Protein AF-A0A970LF51-F1 (afdb_monomer)

Mean predicted aligned error: 4.46 Å

Solvent-accessible surface area (backbone atoms only — not comparable to full-atom values): 4208 Å² total; per-residue (Å²): 117,74,62,69,39,42,76,58,22,74,79,36,57,80,38,90,52,39,88,78,56,71,62,63,60,50,66,52,2,28,75,72,68,78,30,60,66,51,74,38,64,72,60,51,54,55,49,49,52,51,51,52,52,52,53,50,51,52,52,49,56,51,48,54,53,52,54,55,67,69,75,111

Structure (mmCIF, N/CA/C/O backbone):
data_AF-A0A970LF51-F1
#
_entry.id   AF-A0A970LF51-F1
#
loop_
_atom_site.group_PDB
_atom_site.id
_atom_site.type_symbol
_atom_site.label_atom_id
_atom_site.label_alt_id
_atom_site.label_comp_id
_atom_site.label_asym_id
_atom_site.label_entity_id
_atom_site.label_seq_id
_atom_site.pdbx_PDB_ins_code
_atom_site.Cartn_x
_atom_site.Cartn_y
_atom_site.Cartn_z
_atom_site.occupancy
_atom_site.B_iso_or_equiv
_atom_site.auth_seq_id
_atom_site.auth_comp_id
_atom_site.auth_asym_id
_atom_site.auth_atom_id
_atom_site.pdbx_PDB_model_num
ATOM 1 N N . PHE A 1 1 ? -0.928 9.792 -20.088 1.00 66.62 1 PHE A N 1
ATOM 2 C CA . PHE A 1 1 ? -1.293 9.726 -18.654 1.00 66.62 1 PHE A CA 1
ATOM 3 C C . PHE A 1 1 ? -2.333 8.658 -18.309 1.00 66.62 1 PHE A C 1
ATOM 5 O O . PHE A 1 1 ? -2.259 8.126 -17.212 1.00 66.62 1 PHE A O 1
ATOM 12 N N . SER A 1 2 ? -3.256 8.279 -19.205 1.00 82.31 2 SER A N 1
ATOM 13 C CA . SER A 1 2 ? -4.300 7.274 -18.912 1.00 82.31 2 SER A CA 1
ATOM 14 C C . SER A 1 2 ? -3.784 5.895 -18.470 1.00 82.31 2 SER A C 1
ATOM 16 O O . SER A 1 2 ? -4.469 5.214 -17.722 1.00 82.31 2 SER A O 1
ATOM 18 N N . ARG A 1 3 ? -2.574 5.491 -18.877 1.00 82.31 3 ARG A N 1
ATOM 19 C CA . ARG A 1 3 ? -1.958 4.201 -18.505 1.00 82.31 3 ARG A CA 1
ATOM 20 C C . ARG A 1 3 ? -1.507 4.103 -17.041 1.00 82.31 3 ARG A C 1
ATOM 22 O O . ARG A 1 3 ? -1.267 3.009 -16.552 1.00 82.31 3 ARG A O 1
ATOM 29 N N . LEU A 1 4 ? -1.413 5.234 -16.336 1.00 84.56 4 LEU A N 1
ATOM 30 C CA . LEU A 1 4 ? -1.030 5.278 -14.917 1.00 84.56 4 LEU A CA 1
ATOM 31 C C . LEU A 1 4 ? -2.224 5.188 -13.965 1.00 84.56 4 LEU A C 1
ATOM 33 O O . LEU A 1 4 ? -2.040 5.031 -12.758 1.00 84.56 4 LEU A O 1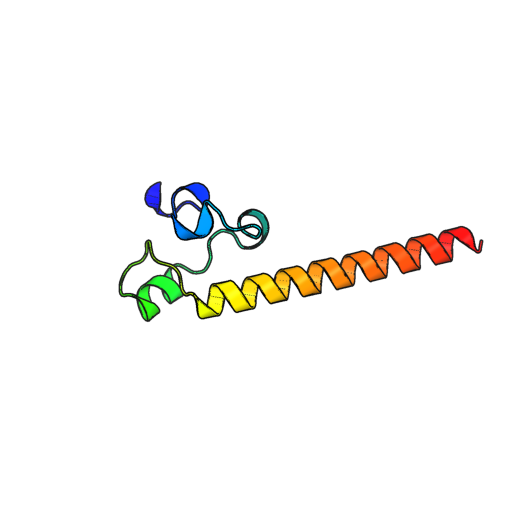
ATOM 37 N N . LEU A 1 5 ? -3.434 5.317 -14.501 1.00 89.12 5 LEU A N 1
ATOM 38 C CA . LEU A 1 5 ? -4.662 5.222 -13.735 1.00 89.12 5 LEU A CA 1
ATOM 39 C C . LEU A 1 5 ? -4.831 3.795 -13.184 1.00 89.12 5 LEU A C 1
ATOM 41 O O . LEU A 1 5 ? -4.430 2.811 -13.807 1.00 89.12 5 LEU A O 1
ATOM 45 N N . VAL A 1 6 ? -5.437 3.689 -11.998 1.00 91.75 6 VAL A N 1
ATOM 46 C CA . VAL A 1 6 ? -5.572 2.426 -11.252 1.00 91.75 6 VAL A CA 1
ATOM 47 C C . VAL A 1 6 ? -6.171 1.282 -12.087 1.00 91.75 6 VAL A C 1
ATOM 49 O O . VAL A 1 6 ? -5.561 0.216 -12.106 1.00 91.75 6 VAL A O 1
ATOM 52 N N . PRO A 1 7 ? -7.303 1.441 -12.805 1.00 88.94 7 PRO A N 1
ATOM 53 C CA . PRO A 1 7 ? -7.877 0.322 -13.553 1.00 88.94 7 PRO A CA 1
ATOM 54 C C . PRO A 1 7 ? -7.056 -0.095 -14.786 1.00 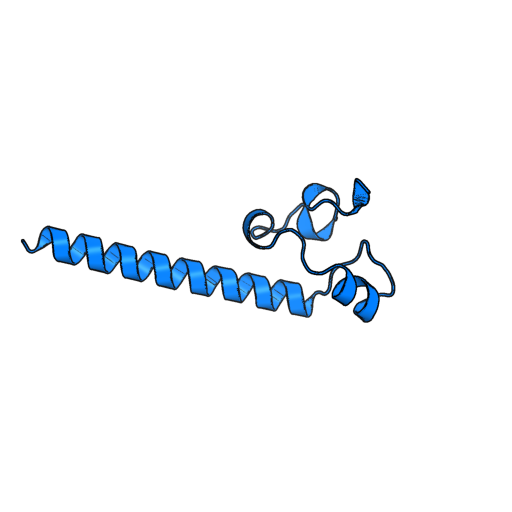88.94 7 PRO A C 1
ATOM 56 O O . PRO A 1 7 ? -7.260 -1.189 -15.301 1.00 88.94 7 PRO A O 1
ATOM 59 N N . GLN A 1 8 ? -6.132 0.744 -15.257 1.00 90.56 8 GLN A N 1
ATOM 60 C CA . GLN A 1 8 ? -5.292 0.484 -16.428 1.00 90.56 8 GLN A CA 1
ATOM 61 C C . GLN A 1 8 ? -4.003 -0.264 -16.072 1.00 90.56 8 GLN A C 1
ATOM 63 O O . GLN A 1 8 ? -3.382 -0.846 -16.960 1.00 90.56 8 GLN A O 1
ATOM 68 N N . LYS A 1 9 ? -3.614 -0.299 -14.791 1.00 88.56 9 LYS A N 1
ATOM 69 C CA . LYS A 1 9 ? -2.493 -1.118 -14.321 1.00 88.56 9 LYS A CA 1
ATOM 70 C C . LYS A 1 9 ? -2.935 -2.585 -14.191 1.00 88.56 9 LYS A C 1
ATOM 72 O O . LYS A 1 9 ? -3.824 -2.857 -13.379 1.00 88.56 9 LYS A O 1
ATOM 77 N N . PRO A 1 10 ? -2.301 -3.549 -14.890 1.00 88.81 10 PRO A N 1
ATOM 78 C CA . PRO A 1 10 ? -2.724 -4.954 -14.868 1.00 88.81 10 PRO A CA 1
ATOM 79 C C . PRO A 1 10 ? -2.815 -5.552 -13.457 1.00 88.81 10 PRO A C 1
ATOM 81 O O . PRO A 1 10 ? -3.812 -6.182 -13.119 1.00 88.81 10 PRO A O 1
ATOM 84 N N . ALA A 1 11 ? -1.825 -5.273 -12.602 1.00 89.12 11 ALA A N 1
ATOM 85 C CA . ALA A 1 11 ? -1.803 -5.741 -11.214 1.00 89.12 11 ALA A CA 1
ATOM 86 C C . ALA A 1 11 ? -2.908 -5.115 -10.338 1.00 89.12 11 ALA A C 1
ATOM 88 O O . ALA A 1 11 ? -3.337 -5.701 -9.347 1.00 89.12 11 ALA A O 1
ATOM 89 N N . CYS A 1 12 ? -3.389 -3.919 -10.684 1.00 93.62 12 CYS A N 1
ATOM 90 C CA . CYS A 1 12 ? -4.436 -3.228 -9.933 1.00 93.62 12 CYS A CA 1
ATOM 91 C C . CYS A 1 12 ? -5.847 -3.570 -10.433 1.00 93.62 12 CYS A C 1
ATOM 93 O O . CYS A 1 12 ? -6.801 -3.458 -9.661 1.00 93.62 12 CYS A O 1
ATOM 95 N N . ALA A 1 13 ? -5.991 -4.009 -11.687 1.00 91.06 13 ALA A N 1
ATOM 96 C CA . AL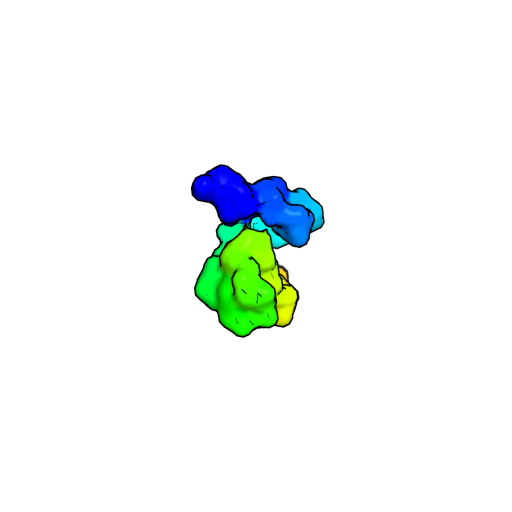A A 1 13 ? -7.279 -4.338 -12.293 1.00 91.06 13 ALA A CA 1
ATOM 97 C C . ALA A 1 13 ? -8.033 -5.427 -11.509 1.00 91.06 13 ALA A C 1
ATOM 99 O O . ALA A 1 13 ? -9.241 -5.307 -11.311 1.00 91.06 13 ALA A O 1
ATOM 100 N N . THR A 1 14 ? -7.324 -6.435 -10.995 1.00 91.00 14 THR A N 1
ATOM 101 C CA . THR A 1 14 ? -7.885 -7.550 -10.207 1.00 91.00 1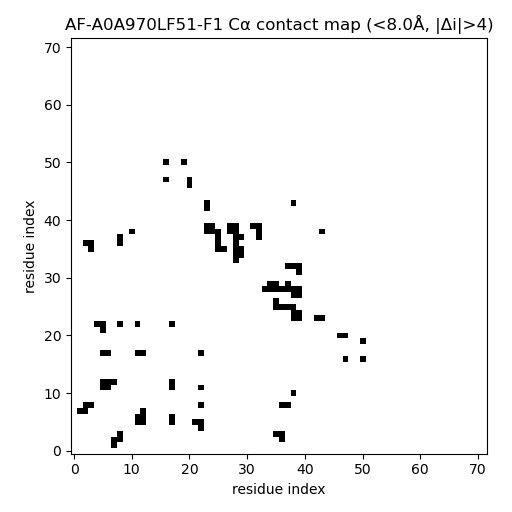4 THR A CA 1
ATOM 102 C C . THR A 1 14 ? -7.663 -7.415 -8.695 1.00 91.00 14 THR A C 1
ATOM 104 O O . THR A 1 14 ? -8.086 -8.277 -7.928 1.00 91.00 14 THR A O 1
ATOM 107 N N . CYS A 1 15 ? -7.031 -6.332 -8.231 1.00 95.44 15 CYS A N 1
ATOM 108 C CA . CYS A 1 15 ? -6.712 -6.140 -6.817 1.00 95.44 15 CYS A CA 1
ATOM 109 C C . CYS A 1 15 ? -7.941 -5.705 -6.005 1.00 95.44 15 CYS A C 1
ATOM 111 O O . CYS A 1 15 ? -8.572 -4.689 -6.306 1.00 95.44 15 CYS A O 1
ATOM 113 N N . TRP A 1 16 ? -8.231 -6.419 -4.912 1.00 96.25 16 TRP A N 1
ATOM 114 C CA . TRP A 1 16 ? -9.346 -6.094 -4.013 1.00 96.25 16 TRP A CA 1
ATOM 115 C C . TRP A 1 16 ? -9.189 -4.718 -3.347 1.00 96.25 16 TRP A C 1
ATOM 117 O O . TRP A 1 16 ? -10.170 -4.016 -3.112 1.00 96.25 16 TRP A O 1
ATOM 127 N N . ALA A 1 17 ? -7.949 -4.293 -3.088 1.00 96.62 17 ALA A N 1
ATOM 128 C CA . ALA A 1 17 ? -7.650 -3.040 -2.402 1.00 96.62 17 ALA A CA 1
ATOM 129 C C . ALA A 1 17 ? -7.565 -1.825 -3.343 1.00 96.62 17 ALA A C 1
ATOM 131 O O . ALA A 1 17 ? -7.229 -0.732 -2.889 1.00 96.62 17 ALA A O 1
ATOM 132 N N . ARG A 1 18 ? -7.854 -1.975 -4.646 1.00 94.19 18 ARG A N 1
ATOM 133 C CA . ARG A 1 18 ? -7.625 -0.930 -5.667 1.00 94.19 18 ARG A CA 1
ATOM 134 C C . ARG A 1 18 ? -8.291 0.416 -5.351 1.00 94.19 18 ARG A C 1
ATOM 136 O O . ARG A 1 18 ? -7.707 1.460 -5.621 1.00 94.19 18 ARG A O 1
ATOM 143 N N . ASN A 1 19 ? -9.466 0.387 -4.721 1.00 93.56 19 ASN A N 1
ATOM 144 C CA . ASN A 1 19 ? -10.211 1.590 -4.330 1.00 93.56 19 ASN A CA 1
ATOM 145 C C . ASN A 1 19 ? -9.761 2.174 -2.979 1.00 93.56 19 ASN A C 1
ATOM 147 O O . ASN A 1 19 ? -10.142 3.289 -2.647 1.00 93.56 19 ASN A O 1
ATOM 151 N N . TYR A 1 20 ? -8.952 1.440 -2.211 1.00 96.00 20 TYR A N 1
ATOM 152 C CA . TYR A 1 20 ? -8.387 1.896 -0.939 1.00 96.00 20 TYR A CA 1
ATOM 153 C C . TYR A 1 20 ? -6.949 2.407 -1.082 1.00 96.00 20 TYR A C 1
ATOM 155 O O . TYR A 1 20 ? -6.524 3.270 -0.320 1.00 96.00 20 TYR A O 1
ATOM 163 N N . CYS A 1 21 ? -6.173 1.862 -2.025 1.00 94.69 21 CYS A N 1
ATOM 164 C CA . CYS A 1 21 ? -4.738 2.137 -2.143 1.00 94.69 21 CYS A CA 1
ATOM 165 C C . CYS A 1 21 ? -4.352 3.122 -3.258 1.00 94.69 21 CYS A C 1
ATOM 167 O O . CYS A 1 21 ? -3.175 3.468 -3.372 1.00 94.69 21 CYS A O 1
ATOM 169 N N . SER A 1 22 ? -5.302 3.536 -4.102 1.00 90.69 22 SER A N 1
ATOM 170 C CA . SER A 1 22 ? -5.103 4.510 -5.190 1.00 90.69 22 SER A CA 1
ATOM 171 C C . SER A 1 22 ? -4.014 4.146 -6.217 1.00 90.69 22 SER A C 1
ATOM 173 O O . SER A 1 22 ? -3.506 5.018 -6.916 1.00 90.69 22 SER A O 1
ATOM 175 N N . GLY A 1 23 ? -3.646 2.864 -6.344 1.00 92.12 23 GLY A N 1
ATOM 176 C CA . GLY A 1 23 ? -2.690 2.388 -7.359 1.00 92.12 23 GLY A CA 1
ATOM 177 C C . GLY A 1 23 ? -1.202 2.554 -7.018 1.00 92.12 23 GLY A C 1
ATOM 178 O O . GLY A 1 23 ? -0.352 2.338 -7.891 1.00 92.12 23 GLY A O 1
ATOM 179 N N . GLY A 1 24 ? -0.884 2.889 -5.763 1.00 92.69 24 GLY A N 1
ATOM 180 C CA . GLY A 1 24 ? 0.480 2.901 -5.226 1.00 92.69 24 GLY A CA 1
ATOM 181 C C . GLY A 1 24 ? 1.340 4.103 -5.637 1.00 92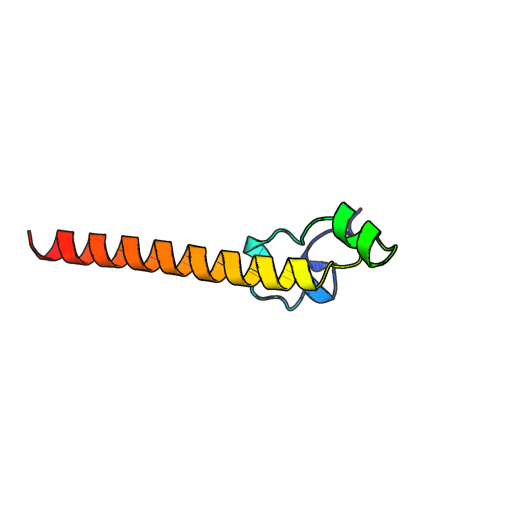.69 24 GLY A C 1
ATOM 182 O O . GLY A 1 24 ? 0.877 5.064 -6.244 1.00 92.69 24 GLY A O 1
ATOM 183 N N . CYS A 1 25 ? 2.625 4.052 -5.276 1.00 93.50 25 CYS A N 1
ATOM 184 C CA . CYS A 1 25 ? 3.587 5.128 -5.519 1.00 93.50 25 CYS A CA 1
ATOM 185 C C . CYS A 1 25 ? 4.351 4.916 -6.837 1.00 93.50 25 CYS A C 1
ATOM 187 O O . CYS A 1 25 ? 5.053 3.916 -6.996 1.00 93.50 25 CYS A O 1
ATOM 189 N N . ALA A 1 26 ? 4.267 5.888 -7.749 1.00 92.12 26 ALA A N 1
ATOM 190 C CA . ALA A 1 26 ? 4.985 5.871 -9.026 1.00 92.12 26 ALA A CA 1
ATOM 191 C C . ALA A 1 26 ? 6.517 5.898 -8.856 1.00 92.12 26 ALA A C 1
ATOM 193 O O . ALA A 1 26 ? 7.227 5.214 -9.590 1.00 92.12 26 ALA A O 1
ATOM 194 N N . ALA A 1 27 ? 7.030 6.626 -7.856 1.00 94.31 27 ALA A N 1
ATOM 195 C CA . ALA A 1 27 ? 8.465 6.673 -7.574 1.00 94.31 27 ALA A CA 1
ATOM 196 C C . ALA A 1 27 ? 9.002 5.307 -7.118 1.00 94.31 27 ALA A C 1
ATOM 198 O O . ALA A 1 27 ? 10.036 4.865 -7.608 1.00 94.31 27 ALA A O 1
ATOM 199 N N . ASN A 1 28 ? 8.267 4.597 -6.254 1.00 94.12 28 ASN A N 1
ATOM 200 C CA . ASN A 1 28 ? 8.655 3.249 -5.825 1.00 94.12 28 ASN A CA 1
ATOM 201 C C . ASN A 1 28 ? 8.584 2.240 -6.978 1.00 94.12 28 ASN A C 1
ATOM 203 O O . ASN A 1 28 ? 9.449 1.376 -7.075 1.00 94.12 28 ASN A O 1
ATOM 207 N N . ALA A 1 29 ? 7.592 2.358 -7.868 1.00 92.69 29 ALA A N 1
ATOM 208 C CA . ALA A 1 29 ? 7.513 1.525 -9.068 1.00 92.69 29 ALA A CA 1
ATOM 209 C C . ALA A 1 29 ? 8.737 1.723 -9.979 1.00 92.69 29 ALA A C 1
ATOM 211 O O . ALA A 1 29 ? 9.367 0.745 -10.388 1.00 92.69 29 ALA A O 1
ATOM 212 N N . TRP A 1 30 ? 9.129 2.980 -10.217 1.00 94.06 30 TRP A N 1
ATOM 213 C CA . TRP A 1 30 ? 10.337 3.312 -10.972 1.00 94.06 30 TRP A CA 1
ATOM 214 C C . TRP A 1 30 ? 11.603 2.789 -10.291 1.00 94.06 30 TRP A C 1
ATOM 216 O O . TRP A 1 30 ? 12.429 2.153 -10.932 1.00 94.06 30 TRP A O 1
ATOM 226 N N . HIS A 1 31 ? 11.742 2.998 -8.982 1.00 94.38 31 HIS A N 1
ATOM 227 C CA . HIS A 1 31 ? 12.938 2.592 -8.245 1.00 94.38 31 HIS A CA 1
ATOM 228 C C . HIS A 1 31 ? 13.095 1.065 -8.147 1.00 94.38 31 HIS A C 1
ATOM 230 O O . HIS A 1 31 ? 14.215 0.568 -8.074 1.00 94.38 31 HIS A O 1
ATOM 236 N N . ALA A 1 32 ? 11.987 0.318 -8.136 1.00 91.88 32 ALA A N 1
ATOM 237 C CA . ALA A 1 32 ? 12.006 -1.140 -8.052 1.00 91.88 32 ALA A CA 1
ATOM 238 C C . ALA A 1 32 ? 12.147 -1.830 -9.419 1.00 91.88 32 ALA A C 1
ATOM 240 O O . ALA A 1 32 ? 12.769 -2.885 -9.499 1.00 91.88 32 ALA A O 1
ATOM 241 N N . SER A 1 33 ? 11.553 -1.272 -10.479 1.00 89.12 33 SER A N 1
ATOM 242 C CA . SER A 1 33 ? 11.422 -1.956 -11.779 1.00 89.12 33 SER A CA 1
ATOM 243 C C . SER A 1 33 ? 11.946 -1.172 -12.985 1.00 89.12 33 SER A C 1
ATOM 245 O O . SER A 1 33 ? 11.937 -1.694 -14.096 1.00 89.12 33 SER A O 1
ATOM 247 N N . GLY A 1 34 ? 12.353 0.090 -12.811 1.00 91.75 34 GLY A N 1
ATOM 248 C CA . GLY A 1 34 ? 12.677 0.997 -13.919 1.00 91.75 34 GLY A CA 1
ATOM 249 C C . GLY A 1 34 ? 11.469 1.361 -14.789 1.00 91.75 34 GLY A C 1
ATOM 250 O O . GLY A 1 34 ? 11.634 1.948 -15.854 1.00 91.75 34 GLY A O 1
ATOM 251 N N . ASN A 1 35 ? 10.252 1.003 -14.364 1.00 89.62 35 ASN A N 1
ATOM 252 C CA . ASN A 1 35 ? 9.018 1.248 -15.094 1.00 89.62 35 ASN A CA 1
ATOM 253 C C . ASN A 1 35 ? 7.994 1.954 -14.197 1.00 89.62 35 ASN A C 1
ATOM 255 O O . ASN A 1 35 ? 7.551 1.424 -13.179 1.00 89.62 35 ASN A O 1
ATOM 259 N N . ILE A 1 36 ? 7.573 3.150 -14.607 1.00 89.19 36 ILE A N 1
ATOM 260 C CA . ILE A 1 36 ? 6.581 3.955 -13.883 1.00 89.19 36 ILE A CA 1
ATOM 261 C C . ILE A 1 36 ? 5.166 3.352 -13.943 1.00 89.19 36 ILE A C 1
ATOM 263 O O . ILE A 1 36 ? 4.342 3.604 -13.062 1.00 89.19 36 ILE A O 1
ATOM 267 N N . GLU A 1 37 ? 4.885 2.532 -14.961 1.00 87.75 37 GLU A N 1
ATOM 268 C CA . GLU A 1 37 ? 3.632 1.776 -15.096 1.00 87.75 37 GLU A CA 1
ATOM 269 C C . GLU A 1 37 ? 3.625 0.505 -14.227 1.00 87.75 37 GLU A C 1
ATOM 271 O O . GLU A 1 37 ? 2.575 -0.111 -14.039 1.00 87.75 37 GLU A O 1
ATOM 276 N N . GLY A 1 38 ? 4.779 0.133 -13.666 1.00 88.00 38 GLY A N 1
ATOM 277 C CA . GLY A 1 38 ? 4.930 -1.019 -12.791 1.00 88.00 38 GLY A CA 1
ATOM 278 C C . GLY A 1 38 ? 4.307 -0.835 -11.405 1.00 88.00 38 GLY A C 1
ATOM 279 O O . GLY A 1 38 ? 3.738 0.204 -11.044 1.00 88.00 38 GLY A O 1
ATOM 280 N N . THR A 1 39 ? 4.451 -1.878 -10.597 1.00 91.31 39 THR A N 1
ATOM 281 C CA . THR A 1 39 ? 4.094 -1.890 -9.178 1.00 91.31 39 THR A CA 1
ATOM 282 C C . THR A 1 39 ? 5.300 -2.285 -8.341 1.00 91.31 39 THR A C 1
ATOM 284 O O . THR A 1 39 ? 6.186 -3.010 -8.786 1.00 91.31 39 THR A O 1
ATOM 287 N N . TYR A 1 40 ? 5.335 -1.790 -7.106 1.00 93.62 40 TYR A N 1
ATOM 288 C CA . TYR A 1 40 ? 6.292 -2.240 -6.104 1.00 93.62 40 TYR A CA 1
ATOM 289 C C . TYR A 1 40 ? 5.612 -3.287 -5.222 1.00 93.62 40 TYR A C 1
ATOM 291 O O . TYR A 1 40 ? 4.892 -2.931 -4.289 1.00 93.62 40 TYR A O 1
ATOM 299 N N . GLU A 1 41 ? 5.823 -4.563 -5.544 1.00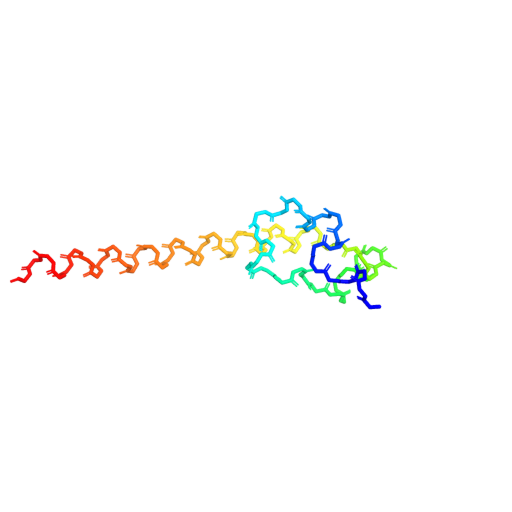 93.06 41 GLU A N 1
ATOM 300 C CA . GLU A 1 41 ? 5.050 -5.688 -4.997 1.00 93.06 41 GLU A CA 1
ATOM 301 C C . GLU A 1 41 ? 5.050 -5.736 -3.465 1.00 93.06 41 GLU A C 1
ATOM 303 O O . GLU A 1 41 ? 3.995 -5.773 -2.836 1.00 93.06 41 GLU A O 1
ATOM 308 N N . VAL A 1 42 ? 6.224 -5.611 -2.841 1.00 94.94 42 VAL A N 1
ATOM 309 C CA . VAL A 1 42 ? 6.344 -5.600 -1.373 1.00 94.94 42 VAL A CA 1
ATOM 310 C C . VAL A 1 42 ? 5.545 -4.443 -0.761 1.00 94.94 42 VAL A C 1
ATOM 312 O O . VAL A 1 42 ? 4.864 -4.613 0.250 1.00 94.94 42 VAL A O 1
ATOM 315 N N . GLY A 1 43 ? 5.566 -3.265 -1.390 1.00 95.19 43 GLY A N 1
ATOM 316 C CA . GLY A 1 43 ? 4.757 -2.124 -0.960 1.00 95.19 43 GLY A CA 1
ATOM 31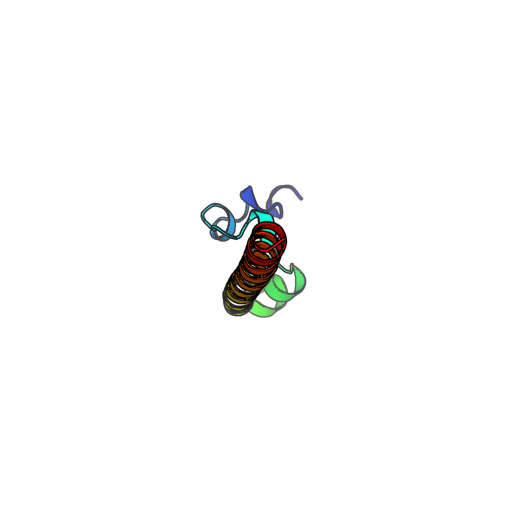7 C C . GLY A 1 43 ? 3.257 -2.358 -1.136 1.00 95.19 43 GLY A C 1
ATOM 318 O O . GLY A 1 43 ? 2.470 -1.916 -0.299 1.00 95.19 43 GLY A O 1
ATOM 319 N N . CYS A 1 44 ? 2.853 -3.070 -2.189 1.00 95.81 44 CYS A N 1
ATOM 320 C CA . CYS A 1 44 ? 1.465 -3.459 -2.416 1.00 95.81 44 CYS A CA 1
ATOM 321 C C . CYS A 1 44 ? 0.962 -4.415 -1.324 1.00 95.81 44 CYS A C 1
ATOM 323 O O . CYS A 1 44 ? -0.115 -4.175 -0.777 1.00 95.81 44 CYS A O 1
ATOM 325 N N . GLU A 1 45 ? 1.740 -5.432 -0.944 1.00 97.25 45 GLU A N 1
ATOM 326 C CA . GLU A 1 45 ? 1.386 -6.353 0.149 1.00 97.25 45 GLU A CA 1
ATOM 327 C C . GLU A 1 45 ? 1.282 -5.642 1.500 1.00 97.25 45 GLU A C 1
ATOM 329 O O . GLU A 1 45 ? 0.286 -5.787 2.215 1.00 97.25 45 GLU A O 1
ATOM 334 N N . LEU A 1 46 ? 2.265 -4.797 1.826 1.00 97.31 46 LEU A N 1
ATOM 335 C CA . LEU A 1 46 ? 2.241 -3.995 3.050 1.00 97.31 46 LEU A CA 1
ATOM 336 C C . LEU A 1 46 ? 1.013 -3.084 3.094 1.00 97.31 46 LEU A C 1
ATOM 338 O O . LEU A 1 46 ? 0.345 -2.983 4.123 1.00 97.31 46 LEU A O 1
ATOM 342 N N . GLN A 1 47 ? 0.677 -2.440 1.975 1.00 97.25 47 GLN A N 1
ATOM 343 C CA . GLN A 1 47 ? -0.488 -1.567 1.908 1.00 97.25 47 GLN A CA 1
ATOM 344 C C . GLN A 1 47 ? -1.801 -2.342 2.047 1.00 97.25 47 GLN A C 1
ATOM 346 O O . GLN A 1 47 ? -2.698 -1.865 2.740 1.00 97.25 47 GLN A O 1
ATOM 351 N N . LYS A 1 48 ? -1.915 -3.539 1.458 1.00 97.56 48 LYS A N 1
ATOM 352 C CA . LYS A 1 48 ? -3.083 -4.412 1.651 1.00 97.56 48 LYS A CA 1
ATOM 353 C C . LYS A 1 48 ? -3.273 -4.763 3.124 1.00 97.56 48 LYS A C 1
ATOM 355 O O . LYS A 1 48 ? -4.358 -4.546 3.655 1.00 97.56 48 LYS A O 1
ATOM 360 N N . LYS A 1 49 ? -2.208 -5.176 3.820 1.00 98.25 49 LYS A N 1
ATOM 361 C CA . LYS A 1 49 ? -2.278 -5.469 5.259 1.00 98.25 49 LYS A CA 1
ATOM 362 C C . LYS A 1 49 ? -2.646 -4.235 6.089 1.00 98.25 49 LYS A C 1
ATOM 364 O O . LYS A 1 49 ? -3.453 -4.338 7.006 1.00 98.25 49 LYS A O 1
ATOM 369 N N . ARG A 1 50 ? -2.112 -3.053 5.760 1.00 98.44 50 ARG A N 1
ATOM 370 C CA . ARG A 1 50 ? -2.494 -1.793 6.429 1.00 98.44 50 ARG A CA 1
ATOM 371 C C . ARG A 1 50 ? -3.988 -1.500 6.288 1.00 98.44 50 ARG A C 1
ATOM 373 O O . ARG A 1 50 ? -4.608 -1.086 7.263 1.00 98.44 50 ARG A O 1
ATOM 380 N N . VAL A 1 51 ? -4.560 -1.726 5.103 1.00 98.06 51 VAL A N 1
ATOM 381 C CA . VAL A 1 51 ? -6.002 -1.565 4.859 1.00 98.06 51 VAL A CA 1
ATOM 382 C C . VAL A 1 51 ? -6.805 -2.598 5.650 1.00 98.06 51 VAL A C 1
ATOM 384 O O . VAL A 1 51 ? -7.776 -2.223 6.296 1.00 98.06 51 VAL A O 1
ATOM 387 N N . GLU A 1 52 ? -6.382 -3.864 5.677 1.00 98.50 52 GLU A N 1
ATOM 388 C CA . GLU A 1 52 ? -7.022 -4.902 6.503 1.00 98.50 52 GLU A CA 1
ATOM 389 C C . GLU A 1 52 ? -7.053 -4.513 7.988 1.00 98.50 52 GLU A C 1
ATOM 391 O O . GLU A 1 52 ? -8.109 -4.572 8.617 1.00 98.50 52 GLU A O 1
ATOM 396 N N . CYS A 1 53 ? -5.928 -4.049 8.540 1.00 98.50 53 CYS A N 1
ATOM 397 C CA . CYS A 1 53 ? -5.862 -3.591 9.928 1.00 98.50 53 CYS A CA 1
ATOM 398 C C . CYS A 1 53 ? -6.767 -2.376 10.175 1.00 98.50 53 CYS A C 1
ATOM 400 O O . CYS A 1 53 ? -7.471 -2.338 11.179 1.00 98.50 53 CYS A O 1
ATOM 402 N N . ALA A 1 54 ? -6.790 -1.399 9.263 1.00 98.38 54 ALA A N 1
ATOM 403 C CA . ALA A 1 54 ? -7.645 -0.220 9.396 1.00 98.38 54 ALA A CA 1
ATOM 404 C C . ALA A 1 54 ? -9.139 -0.585 9.389 1.00 98.38 54 ALA A C 1
ATOM 406 O O . ALA A 1 54 ? -9.903 -0.081 10.213 1.00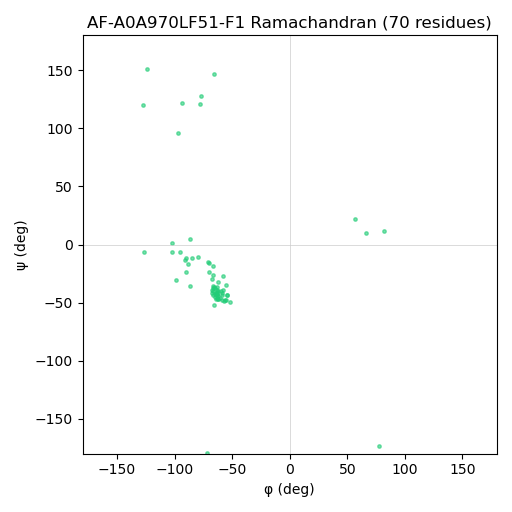 98.38 54 ALA A O 1
ATOM 407 N N . LEU A 1 55 ? -9.549 -1.495 8.499 1.00 97.62 55 LEU A N 1
ATOM 408 C CA . LEU A 1 55 ? -10.918 -2.011 8.448 1.00 97.62 55 LEU A CA 1
ATOM 409 C C . LEU A 1 55 ? -11.277 -2.766 9.729 1.00 97.62 55 LEU A C 1
ATOM 411 O O . LEU A 1 55 ? -12.372 -2.578 10.253 1.00 97.62 55 LEU A O 1
ATOM 415 N N . TRP A 1 56 ? -10.357 -3.573 10.264 1.00 98.25 56 TRP A N 1
ATOM 416 C CA . TRP A 1 56 ? -10.571 -4.274 11.529 1.00 98.25 56 TRP A CA 1
ATOM 417 C C . TRP A 1 56 ? -10.756 -3.304 12.698 1.00 98.25 56 TRP A C 1
ATOM 419 O O . TRP A 1 56 ? -11.721 -3.447 13.445 1.00 98.25 56 TRP A O 1
ATOM 429 N N . ILE A 1 57 ? -9.892 -2.289 12.823 1.00 98.31 57 ILE A N 1
ATOM 430 C CA . ILE A 1 57 ? -10.001 -1.264 13.873 1.00 98.31 57 ILE A CA 1
ATOM 431 C C . ILE A 1 57 ? -11.369 -0.580 13.790 1.00 98.31 57 ILE A C 1
ATOM 433 O O . ILE A 1 57 ? -12.087 -0.518 14.783 1.00 98.31 57 ILE A O 1
ATOM 437 N N . LYS A 1 58 ? -11.791 -0.151 12.594 1.00 97.81 58 LYS A N 1
ATOM 438 C CA . LYS A 1 58 ? -13.106 0.483 12.418 1.00 97.81 58 LYS A CA 1
ATOM 439 C C . LYS A 1 58 ? -14.277 -0.452 12.687 1.00 97.81 58 LYS A C 1
ATOM 441 O O . LYS A 1 58 ? -15.265 -0.023 13.278 1.00 97.81 58 LYS A O 1
ATOM 446 N N . ALA A 1 59 ? -14.174 -1.726 12.323 1.00 97.75 59 ALA A N 1
ATOM 447 C CA . ALA A 1 59 ? -15.197 -2.711 12.653 1.00 97.75 59 ALA A CA 1
ATOM 448 C C . ALA A 1 59 ? -15.306 -2.941 14.170 1.00 97.75 59 ALA A C 1
ATOM 450 O O . ALA A 1 59 ? -16.413 -3.102 14.677 1.00 97.75 59 ALA A O 1
ATOM 451 N N . ARG A 1 60 ? -14.179 -2.937 14.893 1.00 97.94 60 ARG A N 1
ATOM 452 C CA . ARG A 1 60 ? -14.135 -3.042 16.358 1.00 97.94 60 ARG A CA 1
ATOM 453 C C . ARG A 1 60 ? -14.761 -1.828 17.034 1.00 97.94 60 ARG A C 1
ATOM 455 O O . ARG A 1 60 ? -15.694 -2.014 17.801 1.00 97.94 60 ARG A O 1
ATOM 462 N N . GLU A 1 61 ? -14.329 -0.621 16.669 1.00 97.25 61 GLU A N 1
ATOM 463 C CA . GLU A 1 61 ? -14.903 0.633 17.183 1.00 97.25 61 GLU A CA 1
ATOM 464 C C . GLU A 1 61 ? -16.422 0.688 16.955 1.00 97.25 61 GLU A C 1
ATOM 466 O O . GLU A 1 61 ? -17.182 1.046 17.849 1.00 97.25 61 GLU A O 1
ATOM 471 N N . THR A 1 62 ? -16.881 0.278 15.767 1.00 97.06 62 THR A N 1
ATOM 472 C CA . THR A 1 62 ? -18.314 0.262 15.439 1.00 97.06 62 THR A CA 1
ATOM 473 C C . THR A 1 62 ? -19.079 -0.765 16.275 1.00 97.06 62 THR A C 1
ATOM 475 O O . THR A 1 62 ? -20.186 -0.480 16.720 1.00 97.06 62 THR A O 1
ATOM 478 N N . ARG A 1 63 ? -18.512 -1.957 16.510 1.00 95.12 63 ARG A N 1
ATOM 479 C CA . ARG A 1 63 ? -19.136 -2.985 17.360 1.00 95.12 63 ARG A CA 1
ATOM 480 C C . ARG A 1 63 ? -19.265 -2.519 18.804 1.00 95.12 63 ARG A C 1
ATOM 482 O O . ARG A 1 63 ? -20.348 -2.626 19.360 1.00 95.12 63 ARG A O 1
ATOM 489 N N . GLU A 1 64 ? -18.200 -1.960 19.368 1.00 93.31 64 GLU A N 1
ATOM 490 C CA . GLU A 1 64 ? -18.190 -1.445 20.742 1.00 93.31 64 GLU A CA 1
ATOM 491 C C . GLU A 1 64 ? -19.188 -0.285 20.911 1.00 93.31 64 GLU A C 1
ATOM 493 O O . GLU A 1 64 ? -19.910 -0.231 21.906 1.00 93.31 64 GLU A O 1
ATOM 498 N N . ALA A 1 65 ? -19.308 0.597 19.911 1.00 91.12 65 ALA A N 1
ATOM 499 C CA . ALA A 1 65 ? -20.309 1.665 19.910 1.00 91.12 65 ALA A CA 1
ATOM 500 C C . ALA A 1 65 ? -21.752 1.126 19.877 1.00 91.12 65 ALA A C 1
ATOM 502 O O . ALA A 1 65 ? -22.610 1.630 20.598 1.00 91.12 65 ALA A O 1
ATOM 503 N N . VAL A 1 66 ? -22.019 0.092 19.070 1.00 91.88 66 V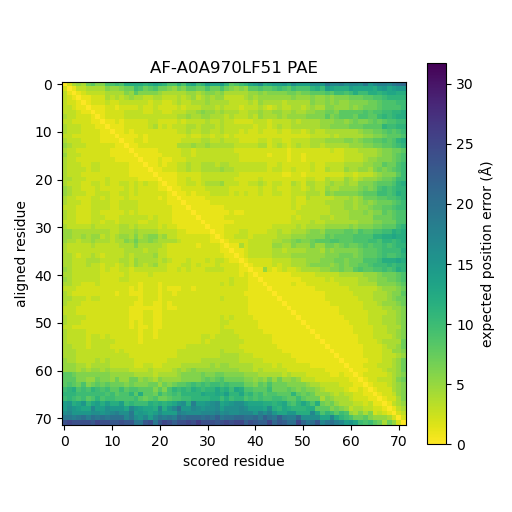AL A N 1
ATOM 504 C CA . VAL A 1 66 ? -23.337 -0.565 19.006 1.00 91.88 66 VAL A CA 1
ATOM 505 C C . VAL A 1 66 ? -23.659 -1.298 20.309 1.00 91.88 66 VAL A C 1
ATOM 507 O O . VAL A 1 66 ? -24.787 -1.214 20.782 1.00 91.88 66 VAL A O 1
ATOM 510 N N . GLU A 1 67 ? -22.685 -1.992 20.901 1.00 88.88 67 GLU A N 1
ATOM 511 C CA . GLU A 1 67 ? -22.846 -2.681 22.187 1.00 88.88 67 GLU A CA 1
ATOM 512 C C . GLU A 1 67 ? -23.152 -1.690 23.316 1.00 88.88 67 GLU A C 1
ATOM 514 O O . GLU A 1 67 ? -24.090 -1.910 24.076 1.00 88.88 67 GLU A O 1
ATOM 519 N N . THR A 1 68 ? -22.434 -0.564 23.372 1.00 86.69 68 THR A N 1
ATOM 520 C CA . THR A 1 68 ? -22.663 0.486 24.381 1.00 86.69 68 THR A CA 1
ATOM 521 C C . THR A 1 68 ? -24.055 1.107 24.239 1.00 86.69 68 THR A C 1
ATOM 523 O O . THR A 1 68 ? -24.771 1.240 25.228 1.00 86.69 68 THR A O 1
ATOM 526 N N . ALA A 1 69 ? -24.484 1.405 23.006 1.00 84.12 69 ALA A N 1
ATOM 527 C CA . ALA A 1 69 ? -25.815 1.951 22.731 1.00 84.12 69 ALA A CA 1
ATOM 528 C C . ALA A 1 69 ? -26.967 0.970 23.024 1.00 84.12 69 ALA A C 1
ATOM 530 O O . ALA A 1 69 ? -28.112 1.395 23.120 1.00 84.12 69 ALA A O 1
ATOM 531 N N . ALA A 1 70 ? -26.692 -0.335 23.124 1.00 78.94 70 ALA A N 1
ATOM 532 C CA . ALA A 1 70 ? -27.694 -1.356 23.436 1.00 78.94 70 ALA A CA 1
ATOM 533 C C . ALA A 1 70 ? -27.824 -1.644 24.944 1.00 78.94 70 ALA A C 1
ATOM 535 O O . ALA A 1 70 ? -28.755 -2.339 25.350 1.00 78.94 70 ALA A O 1
ATOM 536 N N . THR A 1 71 ? -26.877 -1.168 25.759 1.00 74.06 71 THR A N 1
ATOM 537 C CA . THR A 1 71 ? -26.883 -1.325 27.225 1.00 74.06 71 THR A CA 1
ATOM 538 C C . THR A 1 71 ? -27.481 -0.135 27.981 1.00 74.06 71 THR A C 1
ATOM 540 O O . THR A 1 71 ? -27.644 -0.226 29.198 1.00 74.06 71 THR A O 1
ATOM 543 N N . GLU A 1 72 ? -27.804 0.949 27.273 1.00 53.22 72 GLU A N 1
ATOM 544 C CA . GLU A 1 72 ? -28.581 2.102 27.759 1.00 53.22 72 GLU A CA 1
ATOM 545 C C . GLU A 1 72 ? -30.080 1.914 27.478 1.00 53.22 72 GLU A C 1
ATOM 547 O O . GLU A 1 72 ? -30.889 2.308 28.350 1.00 53.22 72 GLU A O 1
#

pLDDT: mean 91.75, std 7.33, range [53.22, 98.5]

Sequence (72 aa):
FSRLLVPQKPACATCWARNYCSGGCAANAWHASGNIEGTYEVGCELQKKRVECALWIKARETREAVETAATE

Secondary structure (DSSP, 8-state):
-GGGSGGGSHHHHT-TTHHHHTT--HHHHHHHHS-TTS--HHHHHHHHHHHHHHHHHHHHHHHHHHHHHH--

Foldseek 3Di:
DVCQFQCNQPVNVPDPCSVPCRNDDLVCQCVPPVDSSGDDVVVVVVVVVVVVVVVVVVVVVVVVVVVVVVVD

Radius of gyration: 16.95 Å; Cα contacts (8 Å, |Δi|>4): 58; chains: 1; bounding box: 42×17×47 Å

Nearest PDB structures (foldseek):
  5wgg-assembly1_A  TM=9.761E-01  e=1.152E-03  Acetivibrio thermocellus ATCC 27405
  5why-assembly1_A  TM=9.314E-01  e=1.314E-03  Acetivibrio thermocellus ATCC 27405